Protein AF-A0A955E6F9-F1 (afdb_monomer_lite)

Structure (mmCIF, N/CA/C/O backbone):
data_AF-A0A955E6F9-F1
#
_entry.id   AF-A0A955E6F9-F1
#
loop_
_atom_site.group_PDB
_atom_site.id
_atom_site.type_symbol
_atom_site.label_atom_id
_atom_site.label_alt_id
_atom_site.label_comp_id
_atom_site.label_asym_id
_atom_site.label_entity_id
_atom_site.label_seq_id
_atom_site.pdbx_PDB_ins_code
_atom_site.Cartn_x
_atom_site.Cartn_y
_atom_site.Cartn_z
_atom_site.occupancy
_atom_site.B_iso_or_equiv
_atom_site.auth_seq_id
_atom_site.auth_comp_id
_atom_site.auth_asym_id
_atom_site.auth_atom_id
_atom_site.pdbx_PDB_model_num
ATOM 1 N N . MET A 1 1 ? -12.752 7.053 -4.042 1.00 45.03 1 MET A N 1
ATOM 2 C CA . MET A 1 1 ? -11.796 5.934 -4.239 1.00 45.03 1 MET A CA 1
ATOM 3 C C . MET A 1 1 ? -11.378 5.746 -5.696 1.00 45.03 1 MET A C 1
ATOM 5 O O . MET A 1 1 ? -10.182 5.791 -5.936 1.00 45.03 1 MET A O 1
ATOM 9 N N . ARG A 1 2 ? -12.299 5.608 -6.668 1.00 47.78 2 ARG A N 1
ATOM 10 C CA . ARG A 1 2 ? -11.955 5.428 -8.101 1.00 47.78 2 ARG A CA 1
ATOM 11 C C . ARG A 1 2 ? -10.973 6.476 -8.665 1.00 47.78 2 ARG A C 1
ATOM 13 O O . ARG A 1 2 ? -9.991 6.099 -9.284 1.00 47.78 2 ARG A O 1
ATOM 20 N N . TRP A 1 3 ? -11.176 7.760 -8.363 1.00 48.25 3 TRP A N 1
ATOM 21 C CA . TRP A 1 3 ? -10.315 8.856 -8.839 1.00 48.25 3 TRP A CA 1
ATOM 22 C C . TRP A 1 3 ? -8.880 8.833 -8.294 1.00 48.25 3 TRP A C 1
ATOM 24 O O . TRP A 1 3 ? -7.957 9.236 -8.988 1.00 48.25 3 TRP A O 1
ATOM 34 N N . PHE A 1 4 ? -8.673 8.322 -7.077 1.00 52.88 4 PHE A N 1
ATOM 35 C CA . PHE A 1 4 ? -7.338 8.259 -6.472 1.00 52.88 4 PHE A CA 1
ATOM 36 C C . PHE A 1 4 ? -6.493 7.142 -7.093 1.00 52.88 4 PHE A C 1
ATOM 38 O O . PHE A 1 4 ? -5.319 7.336 -7.383 1.00 52.88 4 PHE A O 1
ATOM 45 N N . PHE A 1 5 ? -7.122 5.996 -7.366 1.00 54.91 5 PHE A N 1
ATOM 46 C CA . PHE A 1 5 ? -6.505 4.916 -8.136 1.00 54.91 5 PHE A CA 1
ATOM 47 C C . PHE A 1 5 ? -6.117 5.369 -9.538 1.00 54.91 5 PHE A C 1
ATOM 49 O O . PHE A 1 5 ? -5.011 5.078 -9.977 1.00 54.91 5 PHE A O 1
ATOM 56 N N . LEU A 1 6 ? -7.002 6.114 -10.206 1.00 59.06 6 LEU A N 1
ATOM 57 C CA . LEU A 1 6 ? -6.724 6.680 -11.523 1.00 59.06 6 LEU A CA 1
ATOM 58 C C . LEU A 1 6 ? -5.545 7.660 -11.480 1.00 59.06 6 LEU A C 1
ATOM 60 O O . LEU A 1 6 ? -4.662 7.572 -12.323 1.00 59.06 6 LEU A O 1
ATOM 64 N N . GLY A 1 7 ? -5.490 8.536 -10.471 1.00 63.66 7 GLY A N 1
ATOM 65 C CA . GLY A 1 7 ? -4.373 9.464 -10.279 1.00 63.66 7 GLY A CA 1
ATOM 66 C C . GLY A 1 7 ? -3.048 8.752 -10.002 1.00 63.66 7 GLY A C 1
ATOM 67 O O . GLY A 1 7 ? -2.036 9.084 -10.609 1.00 63.66 7 GLY A O 1
ATOM 68 N N . PHE A 1 8 ? -3.049 7.730 -9.144 1.00 61.06 8 PHE A N 1
ATOM 69 C CA . PHE A 1 8 ? -1.846 6.947 -8.862 1.00 61.06 8 PHE A CA 1
ATOM 70 C C . PHE A 1 8 ? -1.366 6.162 -10.089 1.00 61.06 8 PHE A C 1
ATOM 72 O O . PHE A 1 8 ? -0.171 6.165 -10.383 1.00 61.06 8 PHE A O 1
ATOM 79 N N . LEU A 1 9 ? -2.285 5.546 -10.841 1.00 61.38 9 LEU A N 1
ATOM 80 C CA . LEU A 1 9 ? -1.985 4.866 -12.105 1.00 61.38 9 LEU A CA 1
ATOM 81 C C . LEU A 1 9 ? -1.429 5.835 -13.155 1.00 61.38 9 LEU A C 1
ATOM 83 O O . LEU A 1 9 ? -0.467 5.498 -13.836 1.00 61.38 9 LEU A O 1
ATOM 87 N N . LEU A 1 10 ? -1.977 7.047 -13.261 1.00 65.44 10 LEU A N 1
ATOM 88 C CA . LEU A 1 10 ? -1.482 8.079 -14.180 1.00 65.44 10 LEU A CA 1
ATOM 89 C C . LEU A 1 10 ? -0.077 8.568 -13.805 1.00 65.44 10 LEU A C 1
ATOM 91 O O . LEU A 1 10 ? 0.774 8.702 -14.677 1.00 65.44 10 LEU A O 1
ATOM 95 N N . ILE A 1 11 ? 0.196 8.790 -12.515 1.00 67.00 11 ILE A N 1
ATOM 96 C CA . ILE A 1 11 ? 1.518 9.249 -12.053 1.00 67.00 11 ILE A CA 1
ATOM 97 C C . ILE A 1 11 ? 2.569 8.148 -12.231 1.00 67.00 11 ILE A C 1
ATOM 99 O O . ILE A 1 11 ? 3.669 8.420 -12.704 1.00 67.00 11 ILE A O 1
ATOM 103 N N . SER A 1 12 ? 2.232 6.903 -11.884 1.00 62.47 12 SER A N 1
ATOM 104 C CA . SER A 1 12 ? 3.151 5.769 -12.042 1.00 62.47 12 SER A CA 1
ATOM 105 C C . SER A 1 12 ? 3.408 5.433 -13.514 1.00 62.47 12 SER A C 1
ATOM 107 O O . SER A 1 12 ? 4.565 5.279 -13.892 1.00 62.47 12 SER A O 1
ATOM 109 N N . SER A 1 13 ? 2.378 5.414 -14.366 1.00 62.78 13 SER A N 1
ATOM 110 C CA . SER A 1 13 ? 2.559 5.216 -15.815 1.00 62.78 13 SER A CA 1
ATOM 111 C C . SER A 1 13 ? 3.333 6.358 -16.478 1.00 62.78 13 SER A C 1
ATOM 113 O O . SER A 1 13 ? 4.195 6.091 -17.309 1.00 62.78 13 SER A O 1
ATOM 115 N N . GLY A 1 14 ? 3.103 7.611 -16.071 1.00 71.06 14 GLY A N 1
ATOM 116 C CA . GLY A 1 14 ? 3.877 8.757 -16.550 1.00 71.06 14 GLY A CA 1
ATOM 117 C C . GLY A 1 14 ? 5.353 8.676 -16.157 1.00 71.06 14 GLY A C 1
ATOM 118 O O . GLY A 1 14 ? 6.220 8.921 -16.989 1.00 71.06 14 GLY A O 1
ATOM 119 N N . ALA A 1 15 ? 5.654 8.274 -14.918 1.00 66.00 15 ALA A N 1
ATOM 120 C CA . ALA A 1 15 ? 7.032 8.107 -14.456 1.00 66.00 15 ALA A CA 1
ATOM 121 C C . ALA A 1 15 ? 7.770 6.992 -15.216 1.00 66.00 15 ALA A C 1
ATOM 123 O O . ALA A 1 15 ? 8.923 7.183 -15.598 1.00 66.00 15 ALA A O 1
ATOM 124 N N . VAL A 1 16 ? 7.098 5.865 -15.477 1.00 69.12 16 VAL A N 1
ATOM 125 C CA . VAL A 1 16 ? 7.656 4.763 -16.277 1.00 69.12 16 VAL A CA 1
ATOM 126 C C . VAL A 1 16 ? 7.867 5.196 -17.727 1.00 69.12 16 VAL A C 1
ATOM 128 O O . VAL A 1 16 ? 8.951 4.994 -18.254 1.00 69.12 16 VAL A O 1
ATOM 131 N N . ALA A 1 17 ? 6.900 5.878 -18.348 1.00 70.06 17 ALA A N 1
ATOM 132 C CA . ALA A 1 17 ? 7.036 6.358 -19.725 1.00 70.06 17 ALA A CA 1
ATOM 133 C C . ALA A 1 17 ? 8.180 7.374 -19.890 1.00 70.06 17 ALA A C 1
ATOM 135 O O . ALA A 1 17 ? 8.903 7.346 -20.884 1.00 70.06 17 ALA A O 1
ATOM 136 N N . VAL A 1 18 ? 8.373 8.262 -18.908 1.00 72.38 18 VAL A N 1
ATOM 137 C CA . VAL A 1 18 ? 9.508 9.198 -18.895 1.00 72.38 18 VAL A CA 1
ATOM 138 C C . VAL A 1 18 ? 10.827 8.449 -18.727 1.00 72.38 18 VAL A C 1
ATOM 140 O O . VAL A 1 18 ? 11.800 8.806 -19.388 1.00 72.38 18 VAL A O 1
ATOM 143 N N . LEU A 1 19 ? 10.866 7.419 -17.877 1.00 69.94 19 LEU A N 1
ATOM 144 C CA . LEU A 1 19 ? 12.056 6.598 -17.678 1.00 69.94 19 LEU A CA 1
ATOM 145 C C . LEU A 1 19 ? 12.412 5.809 -18.944 1.00 69.94 19 LEU A C 1
ATOM 147 O O . LEU A 1 19 ? 13.560 5.878 -19.370 1.00 69.94 19 LEU A O 1
ATOM 151 N N . ASP A 1 20 ? 11.442 5.146 -19.577 1.00 71.69 20 ASP A N 1
ATOM 152 C CA . ASP A 1 20 ? 11.627 4.430 -20.846 1.00 71.69 20 ASP A CA 1
ATOM 153 C C . ASP A 1 20 ? 12.113 5.371 -21.945 1.00 71.69 20 ASP A C 1
ATOM 155 O O . ASP A 1 20 ? 13.070 5.059 -22.648 1.00 71.69 20 ASP A O 1
ATOM 159 N N . PHE A 1 21 ? 11.527 6.566 -22.055 1.00 76.12 21 PHE A N 1
ATOM 160 C CA . PHE A 1 21 ? 11.998 7.576 -23.001 1.00 76.12 21 PHE A CA 1
ATOM 161 C C . PHE A 1 21 ? 13.451 7.994 -22.720 1.00 76.12 21 PHE A C 1
ATOM 163 O O . PHE A 1 21 ? 14.245 8.171 -23.645 1.00 76.12 21 PHE A O 1
ATOM 170 N N . TYR A 1 22 ? 13.824 8.125 -21.444 1.00 71.88 22 TYR A N 1
ATOM 171 C CA . TYR A 1 22 ? 15.193 8.450 -21.041 1.00 71.88 22 TYR A CA 1
ATOM 172 C C . TYR A 1 22 ? 16.177 7.308 -21.336 1.00 71.88 22 TYR A C 1
ATOM 174 O O . TYR A 1 22 ? 17.306 7.557 -21.770 1.00 71.88 22 TYR A O 1
ATOM 182 N N . LEU A 1 23 ? 15.761 6.060 -21.115 1.00 70.06 23 LEU A N 1
ATOM 183 C CA . LEU A 1 23 ? 16.562 4.866 -21.376 1.00 70.06 23 LEU A CA 1
ATOM 184 C C . LEU A 1 23 ? 16.747 4.648 -22.879 1.00 70.06 23 LEU A C 1
ATOM 186 O O . LEU A 1 23 ? 17.888 4.562 -23.327 1.00 70.06 23 LEU A O 1
ATOM 190 N N . ALA A 1 24 ? 15.670 4.714 -23.661 1.00 73.50 24 ALA A N 1
ATOM 191 C CA . ALA A 1 24 ? 15.709 4.605 -25.118 1.00 73.50 24 ALA A CA 1
ATOM 192 C C . ALA A 1 24 ? 16.601 5.683 -25.753 1.00 73.50 24 ALA A C 1
ATOM 194 O O . ALA A 1 24 ? 17.339 5.420 -26.700 1.00 73.50 24 ALA A O 1
ATO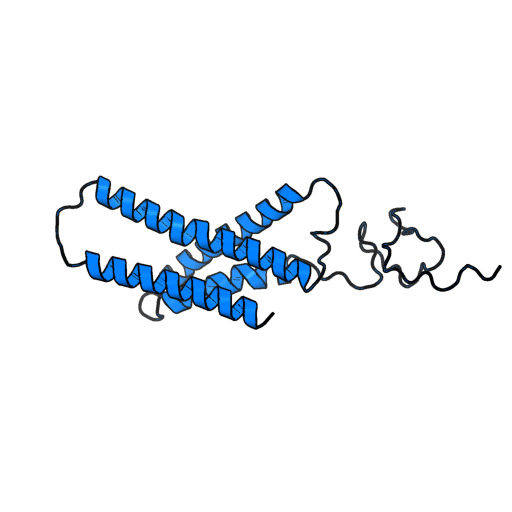M 195 N N . ARG A 1 25 ? 16.602 6.903 -25.199 1.00 75.44 25 ARG A N 1
ATOM 196 C CA . ARG A 1 25 ? 17.485 7.978 -25.672 1.00 75.44 25 ARG A CA 1
ATOM 197 C C . ARG A 1 25 ? 18.962 7.726 -25.359 1.00 75.44 25 ARG A C 1
ATOM 199 O O . ARG A 1 25 ? 19.823 8.266 -26.046 1.00 75.44 25 ARG A O 1
ATOM 206 N N . THR A 1 26 ? 19.264 6.949 -24.322 1.00 65.25 26 THR A N 1
ATOM 207 C CA . THR A 1 26 ? 20.640 6.721 -23.856 1.00 65.25 26 THR A CA 1
ATOM 208 C C . THR A 1 26 ? 21.271 5.437 -24.391 1.00 65.25 26 THR A C 1
ATOM 210 O O . THR A 1 26 ? 22.468 5.250 -24.204 1.00 65.25 26 THR A O 1
ATOM 213 N N . GLU A 1 27 ? 20.525 4.585 -25.098 1.00 63.19 27 GLU A N 1
ATOM 214 C CA . GLU A 1 27 ? 21.068 3.401 -25.787 1.00 63.19 27 GLU A CA 1
ATOM 215 C C . GLU A 1 27 ? 21.845 3.728 -27.072 1.00 63.19 27 GLU A C 1
ATOM 217 O O . GLU A 1 27 ? 22.543 2.866 -27.599 1.00 63.19 27 GLU A O 1
ATOM 222 N N . TYR A 1 28 ? 21.776 4.966 -27.569 1.00 63.81 28 TYR A N 1
ATOM 223 C CA . TYR A 1 28 ? 22.356 5.311 -28.870 1.00 63.81 28 TYR A CA 1
ATOM 224 C C . TYR A 1 28 ? 23.844 5.704 -28.847 1.00 63.81 28 TYR A C 1
ATOM 226 O O . TYR A 1 28 ? 24.427 5.880 -29.914 1.00 63.81 28 TYR A O 1
ATOM 234 N N . GLU A 1 29 ? 24.491 5.809 -27.680 1.00 57.03 29 GLU A N 1
ATOM 235 C CA . GLU A 1 29 ? 25.935 6.080 -27.613 1.00 57.03 29 GLU A CA 1
ATOM 236 C C . GLU A 1 29 ? 26.708 4.962 -26.894 1.00 57.03 29 GLU A C 1
ATOM 238 O O . GLU A 1 29 ? 26.641 4.848 -25.669 1.00 57.03 29 GLU A O 1
ATOM 243 N N . PRO A 1 30 ? 27.489 4.144 -27.629 1.00 58.62 30 PRO A N 1
ATOM 244 C CA . PRO A 1 30 ? 28.392 3.155 -27.059 1.00 58.62 30 PRO A CA 1
ATOM 245 C C . PRO A 1 30 ? 29.676 3.856 -26.600 1.00 58.62 30 PRO A C 1
ATOM 247 O O . PRO A 1 30 ? 30.740 3.707 -27.200 1.00 58.62 30 PRO A O 1
ATOM 250 N N . THR A 1 31 ? 29.585 4.672 -25.554 1.00 59.88 31 THR A N 1
ATOM 251 C CA . THR A 1 31 ? 30.764 5.243 -24.903 1.00 59.88 31 THR A CA 1
ATOM 252 C C . THR A 1 31 ? 31.038 4.466 -23.620 1.00 59.88 31 THR A C 1
ATOM 254 O O . THR A 1 31 ? 30.201 4.325 -22.734 1.00 59.88 31 THR A O 1
ATOM 257 N N . TRP A 1 32 ? 32.215 3.850 -23.613 1.00 65.50 32 TRP A N 1
ATOM 258 C CA . TRP A 1 32 ? 32.883 3.125 -22.536 1.00 65.50 32 TRP A CA 1
ATOM 259 C C . TRP A 1 32 ? 32.401 3.568 -21.145 1.00 65.50 32 TRP A C 1
ATOM 261 O O . TRP A 1 32 ? 32.486 4.741 -20.797 1.00 65.50 32 TRP A O 1
ATOM 271 N N . MET A 1 33 ? 31.842 2.621 -20.382 1.00 60.62 33 MET A N 1
ATOM 272 C CA . MET A 1 33 ? 31.142 2.859 -19.116 1.00 60.62 33 MET A CA 1
ATOM 273 C C . MET A 1 33 ? 32.048 3.507 -18.060 1.00 60.62 33 MET A C 1
ATOM 275 O O . MET A 1 33 ? 32.675 2.821 -17.252 1.00 60.62 33 MET A O 1
ATOM 279 N N . ASP A 1 34 ? 32.067 4.836 -18.012 1.00 80.81 34 ASP A N 1
ATOM 280 C CA . ASP A 1 34 ? 32.649 5.563 -16.892 1.00 80.81 34 ASP A CA 1
ATOM 281 C C . ASP A 1 34 ? 31.884 5.228 -15.603 1.00 80.81 34 ASP A C 1
ATOM 283 O O . ASP A 1 34 ? 30.649 5.224 -15.554 1.00 80.81 34 ASP A O 1
ATOM 287 N N . ALA A 1 35 ? 32.613 4.994 -14.509 1.00 77.75 35 ALA A N 1
ATOM 288 C CA . ALA A 1 35 ? 32.032 4.660 -13.204 1.00 77.75 35 ALA A CA 1
ATOM 289 C C . ALA A 1 35 ? 30.995 5.700 -12.709 1.00 77.75 35 ALA A C 1
ATOM 291 O O . ALA A 1 35 ? 30.092 5.372 -11.931 1.00 77.75 35 ALA A O 1
ATOM 292 N N . GLY A 1 36 ? 31.093 6.952 -13.176 1.00 80.31 36 GLY A N 1
ATOM 293 C CA . GLY A 1 36 ? 30.116 8.013 -12.913 1.00 80.31 36 GLY A CA 1
ATOM 294 C C . GLY A 1 36 ? 28.753 7.785 -13.579 1.00 80.31 36 GLY A C 1
ATOM 295 O O . GLY A 1 36 ? 27.715 8.107 -12.992 1.00 80.31 36 GLY A O 1
ATOM 296 N N . TRP A 1 37 ? 28.729 7.162 -14.759 1.00 76.12 37 TRP A N 1
ATOM 297 C CA . TRP A 1 37 ? 27.499 6.848 -15.485 1.00 76.12 37 TRP A CA 1
ATOM 298 C C . TRP A 1 37 ? 26.702 5.744 -14.785 1.00 76.12 37 TRP A C 1
ATOM 300 O O . TRP A 1 37 ? 25.497 5.894 -14.557 1.00 76.12 37 TRP A O 1
ATOM 310 N N . PHE A 1 38 ? 27.388 4.687 -14.329 1.00 77.44 38 PHE A N 1
ATOM 311 C CA . PHE A 1 38 ? 26.758 3.607 -13.566 1.00 77.44 38 PHE A CA 1
ATOM 312 C C . PHE A 1 38 ? 26.133 4.128 -12.266 1.00 77.44 38 PHE A C 1
ATOM 314 O O . PHE A 1 38 ? 24.972 3.831 -11.987 1.00 77.44 38 PHE A O 1
ATOM 321 N N . ARG A 1 39 ? 26.853 4.968 -11.502 1.00 80.88 39 ARG A N 1
ATOM 322 C CA . ARG A 1 39 ? 26.329 5.575 -10.261 1.00 80.88 39 ARG A CA 1
ATOM 323 C C . ARG A 1 39 ? 25.081 6.415 -10.500 1.00 80.88 39 ARG A C 1
ATOM 325 O O . ARG A 1 39 ? 24.123 6.293 -9.741 1.00 80.88 39 ARG A O 1
ATOM 332 N N . THR A 1 40 ? 25.088 7.247 -11.539 1.00 78.94 40 THR A N 1
ATOM 333 C CA . THR A 1 40 ? 23.950 8.118 -11.854 1.00 78.94 40 THR A CA 1
ATOM 334 C C . THR A 1 40 ? 22.715 7.292 -12.208 1.00 78.94 40 THR A C 1
ATOM 336 O O . THR A 1 40 ? 21.649 7.530 -11.643 1.00 78.94 40 THR A O 1
ATOM 339 N N . ARG A 1 41 ? 22.855 6.258 -13.052 1.00 77.38 41 ARG A N 1
ATOM 340 C CA . ARG A 1 41 ? 21.744 5.344 -13.363 1.00 77.38 41 ARG A CA 1
ATOM 341 C C . ARG A 1 41 ? 21.253 4.606 -12.121 1.00 77.38 41 ARG A C 1
ATOM 343 O O . ARG A 1 41 ? 20.054 4.610 -11.870 1.00 77.38 41 ARG A O 1
ATOM 350 N N . MET A 1 42 ? 22.151 4.047 -11.310 1.00 77.19 42 MET A N 1
ATOM 351 C CA . MET A 1 42 ? 21.792 3.370 -10.056 1.00 77.19 42 MET A CA 1
ATOM 352 C C . MET A 1 42 ? 20.996 4.284 -9.118 1.00 77.19 42 MET A C 1
ATOM 354 O O . MET A 1 42 ? 19.976 3.860 -8.586 1.00 77.19 42 MET A O 1
ATOM 358 N N . LEU A 1 43 ? 21.408 5.546 -8.957 1.00 78.62 43 LEU A N 1
ATOM 359 C CA . LEU A 1 43 ? 20.678 6.527 -8.149 1.00 78.62 43 LEU A CA 1
ATOM 360 C C . LEU A 1 43 ? 19.296 6.839 -8.722 1.00 78.62 43 LEU A C 1
ATOM 362 O O . LEU A 1 43 ? 18.330 6.876 -7.962 1.00 78.62 43 LEU A O 1
ATOM 366 N N . VAL A 1 44 ? 19.181 7.020 -10.040 1.00 78.62 44 VAL A N 1
ATOM 367 C CA . VAL A 1 44 ? 17.882 7.222 -10.699 1.00 78.62 44 VAL A CA 1
ATOM 368 C C . VAL A 1 44 ? 16.978 6.014 -10.462 1.00 78.62 44 VAL A C 1
ATOM 370 O O . VAL A 1 44 ? 15.842 6.194 -10.032 1.00 78.62 44 VAL A O 1
ATOM 373 N N . TYR A 1 45 ? 17.488 4.792 -10.631 1.00 74.50 45 TYR A N 1
ATOM 374 C CA . TYR A 1 45 ? 16.740 3.571 -10.329 1.00 74.50 45 TYR A CA 1
ATOM 375 C C . TYR A 1 45 ? 16.306 3.519 -8.857 1.00 74.50 45 TYR A C 1
ATOM 377 O O . TYR A 1 45 ? 15.143 3.258 -8.563 1.00 74.50 45 TYR A O 1
ATOM 385 N N . LEU A 1 46 ? 17.195 3.829 -7.917 1.00 75.56 46 LEU A N 1
ATOM 386 C CA . LEU A 1 46 ? 16.892 3.783 -6.485 1.00 75.56 46 LEU A CA 1
ATOM 387 C C . LEU A 1 46 ? 15.830 4.826 -6.094 1.00 75.56 46 LEU A C 1
ATOM 389 O O . LEU A 1 46 ? 14.916 4.531 -5.324 1.00 75.56 46 LEU A O 1
ATOM 393 N N . VAL A 1 47 ? 15.896 6.031 -6.662 1.00 77.62 47 VAL A N 1
ATOM 394 C CA . VAL A 1 47 ? 14.902 7.086 -6.416 1.00 77.62 47 VAL A CA 1
ATOM 395 C C . VAL A 1 47 ? 13.560 6.736 -7.063 1.00 77.62 47 VAL A C 1
ATOM 397 O O . VAL A 1 47 ? 12.524 6.805 -6.400 1.00 77.62 47 VAL A O 1
ATOM 400 N N . VAL A 1 48 ? 13.561 6.323 -8.331 1.00 74.12 48 VAL A N 1
ATOM 401 C CA . VAL A 1 48 ? 12.331 6.047 -9.086 1.00 74.12 48 VAL A CA 1
ATOM 402 C C . VAL A 1 48 ? 11.638 4.789 -8.569 1.00 74.12 48 VAL A C 1
ATOM 404 O O . VAL A 1 48 ? 10.440 4.827 -8.306 1.00 74.12 48 VAL A O 1
ATOM 407 N N . PHE A 1 49 ? 12.370 3.698 -8.346 1.00 70.12 49 PHE A N 1
ATOM 408 C CA . PHE A 1 49 ? 11.786 2.420 -7.924 1.00 70.12 49 PHE A CA 1
ATOM 409 C C . PHE A 1 49 ? 11.723 2.239 -6.406 1.00 70.12 49 PHE A C 1
ATOM 411 O O . PHE A 1 49 ? 10.922 1.443 -5.927 1.00 70.12 49 PHE A O 1
ATOM 418 N N . GLY A 1 50 ? 12.521 2.968 -5.626 1.00 70.56 50 GLY A N 1
ATOM 419 C CA . GLY A 1 50 ? 12.451 2.922 -4.164 1.00 70.56 50 GLY A CA 1
ATOM 420 C C . GLY A 1 50 ? 11.517 3.984 -3.592 1.00 70.56 50 GLY A C 1
ATOM 421 O O . GLY A 1 50 ? 10.586 3.680 -2.844 1.00 70.56 50 GLY A O 1
ATOM 422 N N . PHE A 1 51 ? 11.750 5.248 -3.948 1.00 74.06 51 PHE A N 1
ATOM 423 C CA . PHE A 1 51 ? 11.104 6.384 -3.288 1.00 74.06 51 PHE A CA 1
ATOM 424 C C . PHE A 1 51 ? 9.665 6.609 -3.764 1.00 74.06 51 PHE A C 1
ATOM 426 O O . PHE A 1 51 ? 8.779 6.836 -2.937 1.00 74.06 51 PHE A O 1
ATOM 433 N N . ILE A 1 52 ? 9.400 6.504 -5.073 1.00 74.88 52 ILE A N 1
ATOM 434 C CA . ILE A 1 52 ? 8.053 6.735 -5.622 1.00 74.88 52 ILE A CA 1
ATOM 435 C C . ILE A 1 52 ? 7.049 5.692 -5.101 1.00 74.88 52 ILE A C 1
ATOM 437 O O . ILE A 1 52 ? 5.994 6.105 -4.607 1.00 74.88 52 ILE A O 1
ATOM 441 N N . PRO A 1 53 ? 7.339 4.373 -5.099 1.00 71.44 53 PRO A N 1
ATOM 442 C CA . PRO A 1 53 ? 6.420 3.389 -4.531 1.00 71.44 53 PRO A CA 1
ATOM 443 C C . PRO A 1 53 ? 6.226 3.558 -3.024 1.00 71.44 53 PRO A C 1
ATOM 445 O O . PRO A 1 53 ? 5.112 3.376 -2.538 1.00 71.44 53 PRO A O 1
ATOM 448 N N . ALA A 1 54 ? 7.261 3.967 -2.282 1.00 71.38 54 ALA A N 1
ATOM 449 C CA . ALA A 1 54 ? 7.144 4.234 -0.849 1.00 71.38 54 ALA A CA 1
ATOM 450 C C . ALA A 1 54 ? 6.205 5.419 -0.556 1.00 71.38 54 ALA A C 1
ATOM 452 O O . ALA A 1 54 ? 5.319 5.313 0.299 1.00 71.38 54 ALA A O 1
ATOM 453 N N . ILE A 1 55 ? 6.341 6.524 -1.300 1.00 75.81 55 ILE A N 1
ATOM 454 C CA . ILE A 1 55 ? 5.427 7.674 -1.207 1.00 75.81 55 ILE A CA 1
ATOM 455 C C . ILE A 1 55 ? 4.013 7.256 -1.626 1.00 75.81 55 ILE A C 1
ATOM 457 O O . ILE A 1 55 ? 3.043 7.595 -0.946 1.00 75.81 55 ILE A O 1
ATOM 461 N N . GLY A 1 56 ? 3.896 6.476 -2.702 1.00 74.00 56 GLY A N 1
ATOM 462 C CA . GLY A 1 56 ? 2.640 5.923 -3.199 1.00 74.00 56 GLY A CA 1
ATOM 463 C C . GLY A 1 56 ? 1.901 5.078 -2.167 1.00 74.00 56 GLY A C 1
ATOM 464 O O . GLY A 1 56 ? 0.725 5.317 -1.893 1.00 74.00 56 GLY A O 1
ATOM 465 N N . ALA A 1 57 ? 2.602 4.135 -1.540 1.00 71.31 57 ALA A N 1
ATOM 466 C CA . ALA A 1 57 ? 2.068 3.284 -0.484 1.00 71.31 57 ALA A CA 1
ATOM 467 C C . ALA A 1 57 ? 1.663 4.105 0.749 1.00 71.31 57 ALA A C 1
ATOM 469 O O . ALA A 1 57 ? 0.578 3.902 1.299 1.00 71.31 57 ALA A O 1
ATOM 470 N N . GLY A 1 58 ? 2.488 5.079 1.150 1.00 72.69 58 GLY A N 1
ATOM 471 C CA . GLY A 1 58 ? 2.175 5.998 2.244 1.00 72.69 58 GLY A CA 1
ATOM 472 C C . GLY A 1 58 ? 0.911 6.822 1.976 1.00 72.69 58 GLY A C 1
ATOM 473 O O . GLY A 1 58 ? 0.007 6.865 2.815 1.00 72.69 58 GLY A O 1
ATOM 474 N N . GLY A 1 59 ? 0.809 7.421 0.788 1.00 74.81 59 GLY A N 1
ATOM 475 C CA . GLY A 1 59 ? -0.364 8.182 0.355 1.00 74.81 59 GLY A CA 1
ATOM 476 C C . GLY A 1 59 ? -1.618 7.312 0.246 1.00 74.81 59 GLY A C 1
ATOM 477 O O . GLY A 1 59 ? -2.678 7.683 0.755 1.00 74.81 59 GLY A O 1
ATOM 478 N N . GLY A 1 60 ? -1.490 6.117 -0.335 1.00 71.94 60 GLY A N 1
ATOM 479 C CA . GLY A 1 60 ? -2.568 5.133 -0.432 1.00 71.94 60 GLY A CA 1
ATOM 480 C C . GLY A 1 60 ? -3.103 4.718 0.937 1.00 71.94 60 GLY A C 1
ATOM 481 O O . GLY A 1 60 ? -4.318 4.716 1.147 1.00 71.94 60 GLY A O 1
ATOM 482 N N . ALA A 1 61 ? -2.215 4.462 1.900 1.00 69.50 61 ALA A N 1
ATOM 483 C CA . ALA A 1 61 ? -2.594 4.143 3.273 1.00 69.50 61 ALA A CA 1
ATOM 484 C C . ALA A 1 61 ? -3.346 5.300 3.955 1.00 69.50 61 ALA A C 1
ATOM 486 O O . ALA A 1 61 ? -4.348 5.057 4.630 1.00 69.50 61 ALA A O 1
ATOM 487 N N . MET A 1 62 ? -2.919 6.554 3.753 1.00 71.88 62 MET A N 1
ATOM 488 C CA . MET A 1 62 ? -3.620 7.727 4.296 1.00 71.88 62 MET A CA 1
ATOM 489 C C . MET A 1 62 ? -5.030 7.882 3.713 1.00 71.88 62 MET A C 1
ATOM 491 O O . MET A 1 62 ? -5.980 8.131 4.457 1.00 71.88 62 MET A O 1
ATOM 495 N N . VAL A 1 63 ? -5.193 7.682 2.403 1.00 75.06 63 VAL A N 1
ATOM 496 C CA . VAL A 1 63 ? -6.510 7.756 1.749 1.00 75.06 63 VAL A CA 1
ATOM 497 C C . VAL A 1 63 ? -7.416 6.606 2.168 1.00 75.06 63 VAL A C 1
ATOM 499 O O . VAL A 1 63 ? -8.596 6.827 2.450 1.00 75.06 63 VAL A O 1
ATOM 502 N N . LEU A 1 64 ? -6.880 5.387 2.259 1.00 70.50 64 LEU A N 1
ATOM 503 C CA . LEU A 1 64 ? -7.604 4.236 2.795 1.00 70.50 64 LEU A CA 1
ATOM 504 C C . LEU A 1 64 ? -8.073 4.500 4.225 1.00 70.50 64 LEU A C 1
ATOM 506 O O . LEU A 1 64 ? -9.225 4.207 4.528 1.00 70.50 64 LEU A O 1
ATOM 510 N N . GLN A 1 65 ? -7.232 5.114 5.062 1.00 70.50 65 GLN A N 1
ATOM 511 C CA . GLN A 1 65 ? -7.597 5.493 6.426 1.00 70.50 65 GLN A CA 1
ATOM 512 C C . GLN A 1 65 ? -8.757 6.506 6.452 1.00 70.50 65 GLN A C 1
ATOM 514 O O . GLN A 1 65 ? -9.649 6.380 7.28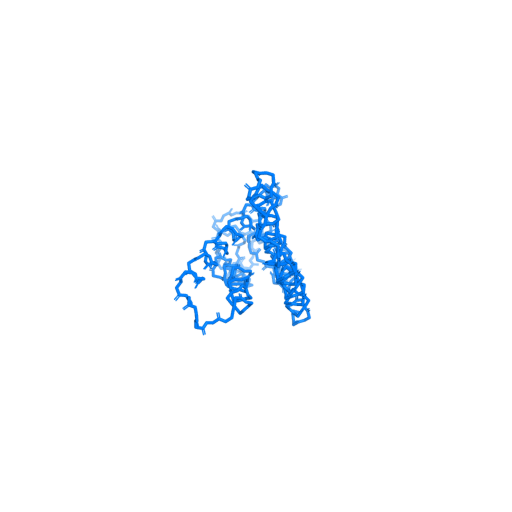9 1.00 70.50 65 GLN A O 1
ATOM 519 N N . GLY A 1 66 ? -8.762 7.487 5.542 1.00 72.81 66 GLY A N 1
ATOM 520 C CA . GLY A 1 66 ? -9.853 8.461 5.420 1.00 72.81 66 GLY A CA 1
ATOM 521 C C . GLY A 1 66 ? -11.163 7.850 4.910 1.00 72.81 66 GLY A C 1
ATOM 522 O O . GLY A 1 66 ? -12.240 8.257 5.331 1.00 72.81 66 GLY A O 1
ATOM 523 N N . ALA A 1 67 ? -11.084 6.848 4.031 1.00 76.94 67 ALA A N 1
ATOM 524 C CA . ALA A 1 67 ? -12.258 6.183 3.466 1.00 76.94 67 ALA A CA 1
ATOM 525 C C . ALA A 1 67 ? -12.826 5.068 4.361 1.00 76.94 67 ALA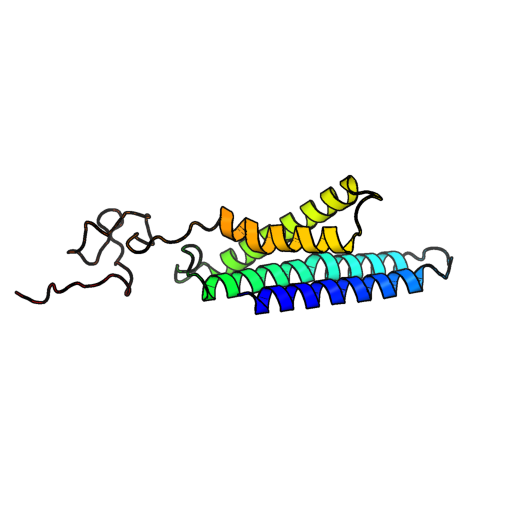 A C 1
ATOM 527 O O . ALA A 1 67 ? -14.028 4.802 4.338 1.00 76.94 67 ALA A O 1
ATOM 528 N N . ARG A 1 68 ? -11.964 4.371 5.107 1.00 69.88 68 ARG A N 1
ATOM 529 C CA . ARG A 1 68 ? -12.323 3.316 6.056 1.00 69.88 68 ARG A CA 1
ATOM 530 C C . ARG A 1 68 ? -11.430 3.444 7.291 1.00 69.88 68 ARG A C 1
ATOM 532 O O . ARG A 1 68 ? -10.255 3.082 7.210 1.00 69.88 68 ARG A O 1
ATOM 539 N N . PRO A 1 69 ? -11.953 3.908 8.439 1.00 64.06 69 PRO A N 1
ATOM 540 C CA . PRO A 1 69 ? -11.168 3.930 9.663 1.00 64.06 69 PRO A CA 1
ATOM 541 C C . PRO A 1 69 ? -10.748 2.495 10.009 1.00 64.06 69 PRO A C 1
ATOM 543 O O . PRO A 1 69 ? -11.577 1.597 10.154 1.00 64.06 69 PRO A O 1
ATOM 546 N N . MET A 1 70 ? -9.436 2.260 10.047 1.00 66.81 70 MET A N 1
ATOM 547 C CA . MET A 1 70 ? -8.841 0.968 10.380 1.00 66.81 70 MET A CA 1
ATOM 548 C C . MET A 1 70 ? -8.214 1.036 11.775 1.00 66.81 70 MET A C 1
ATOM 550 O O . MET A 1 70 ? -7.529 2.005 12.113 1.00 66.81 70 MET A O 1
ATOM 554 N N . ARG A 1 71 ? -8.381 -0.040 12.556 1.00 63.84 71 ARG A N 1
ATOM 555 C CA . ARG A 1 71 ? -7.953 -0.177 13.966 1.00 63.84 71 ARG A CA 1
ATOM 556 C C . ARG A 1 71 ? -6.487 0.148 14.221 1.00 63.84 71 ARG A C 1
ATOM 558 O O . ARG A 1 71 ? -6.081 0.585 15.301 1.00 63.84 71 ARG A O 1
ATOM 565 N N . LEU A 1 72 ? -5.658 -0.068 13.205 1.00 61.97 72 LEU A N 1
ATOM 566 C CA . LEU A 1 72 ? -4.230 0.232 13.227 1.00 61.97 72 LEU A CA 1
ATOM 567 C C . LEU A 1 72 ? -3.922 1.735 13.320 1.00 61.97 72 LEU A C 1
ATOM 569 O O . LEU A 1 72 ? -2.808 2.094 13.698 1.00 61.97 72 LEU A O 1
ATOM 573 N N . PHE A 1 73 ? -4.894 2.632 13.145 1.00 58.94 73 PHE A N 1
ATOM 574 C CA . PHE A 1 73 ? -4.629 4.071 13.078 1.00 58.94 73 PHE A CA 1
ATOM 575 C C . PHE A 1 73 ? -5.241 4.926 14.206 1.00 58.94 73 PHE A C 1
ATOM 577 O O . PHE A 1 73 ? -4.932 6.115 14.270 1.00 58.94 73 PHE A O 1
ATOM 584 N N . THR A 1 74 ? -6.023 4.351 15.127 1.00 62.53 74 THR A N 1
ATOM 585 C CA . THR A 1 74 ? -6.789 5.085 16.162 1.00 62.53 74 THR A CA 1
ATOM 586 C C . THR A 1 74 ? -6.082 5.287 17.515 1.00 62.53 74 THR A C 1
ATOM 588 O O . THR A 1 74 ? -6.579 6.032 18.356 1.00 62.53 74 THR A O 1
ATOM 591 N N . GLN A 1 75 ? -4.908 4.692 17.772 1.00 63.28 75 GLN A N 1
ATOM 592 C CA . GLN A 1 75 ? -4.254 4.797 19.091 1.00 63.28 75 GLN A CA 1
ATOM 593 C C . GLN A 1 75 ? -3.364 6.057 19.237 1.00 63.28 75 GLN A C 1
ATOM 595 O O . GLN A 1 75 ? -2.427 6.282 18.471 1.00 63.28 75 GLN A O 1
ATOM 600 N N . LYS A 1 76 ? -3.663 6.866 20.264 1.00 61.38 76 LYS A N 1
ATOM 601 C CA . LYS A 1 76 ? -3.485 8.332 20.339 1.00 61.38 76 LYS A CA 1
ATOM 602 C C . LYS A 1 76 ? -2.059 8.899 20.534 1.00 61.38 76 LYS A C 1
ATOM 604 O O . LYS A 1 76 ? -1.950 10.118 20.595 1.00 61.38 76 LYS A O 1
ATOM 609 N N . LYS A 1 77 ? -0.965 8.116 20.647 1.00 51.62 77 LYS A N 1
ATOM 610 C CA . LYS A 1 77 ? 0.358 8.741 20.942 1.00 51.62 77 LYS A CA 1
ATOM 611 C C . LYS A 1 77 ? 1.653 8.129 20.371 1.00 51.62 77 LYS A C 1
ATOM 613 O O . LYS A 1 77 ? 2.533 8.916 20.050 1.00 51.62 77 LYS A O 1
ATOM 618 N N . SER A 1 78 ? 1.803 6.814 20.147 1.00 50.09 78 SER A N 1
ATOM 619 C CA . SER A 1 78 ? 3.095 6.242 19.664 1.00 50.09 78 SER A CA 1
ATOM 620 C C . SER A 1 78 ? 3.136 5.814 18.186 1.00 50.09 78 SER A C 1
ATOM 622 O O . SER A 1 78 ? 4.124 5.260 17.713 1.00 50.09 78 SER A O 1
ATOM 624 N N . ARG A 1 79 ? 2.078 6.075 17.408 1.00 61.94 79 ARG A N 1
ATOM 625 C CA . ARG A 1 79 ? 1.872 5.413 16.107 1.00 61.94 79 ARG A CA 1
ATOM 626 C C . ARG A 1 79 ? 2.340 6.157 14.859 1.00 61.94 79 ARG A C 1
ATOM 628 O O . ARG A 1 79 ? 2.222 5.583 13.784 1.00 61.94 79 ARG A O 1
ATOM 635 N N . ARG A 1 80 ? 2.896 7.376 14.936 1.00 67.69 80 ARG A N 1
ATOM 636 C CA . ARG A 1 80 ? 3.467 8.011 13.723 1.00 67.69 80 ARG A CA 1
ATOM 637 C C . ARG A 1 80 ? 4.548 7.115 13.113 1.00 67.69 80 ARG A C 1
ATOM 639 O O . ARG A 1 80 ? 4.501 6.846 11.921 1.00 67.69 80 ARG A O 1
ATOM 646 N N . PHE A 1 81 ? 5.421 6.560 13.954 1.00 69.19 81 PHE A N 1
ATOM 647 C CA . PHE A 1 81 ? 6.473 5.647 13.517 1.00 69.19 81 PHE A CA 1
ATOM 648 C C . PHE A 1 81 ? 5.921 4.331 12.957 1.00 69.19 81 PHE A C 1
ATOM 650 O O . PHE A 1 81 ? 6.361 3.893 11.905 1.00 69.19 81 PHE A O 1
ATOM 657 N N . ALA A 1 82 ? 4.896 3.744 13.586 1.00 72.06 82 ALA A N 1
ATOM 658 C CA . ALA A 1 82 ? 4.262 2.519 13.087 1.00 72.06 82 ALA A CA 1
ATOM 659 C C . ALA A 1 82 ? 3.627 2.702 11.696 1.00 72.06 82 ALA A C 1
ATOM 661 O O . ALA A 1 82 ? 3.707 1.803 10.865 1.00 72.06 82 ALA A O 1
ATOM 662 N N . LYS A 1 83 ? 3.040 3.876 11.415 1.00 70.25 83 LYS A N 1
ATOM 663 C CA . LYS A 1 83 ? 2.498 4.194 10.083 1.00 70.25 83 LYS A CA 1
ATOM 664 C C . LYS A 1 83 ? 3.602 4.244 9.027 1.00 70.25 83 LYS A C 1
ATOM 666 O O . LYS A 1 83 ? 3.445 3.641 7.970 1.00 70.25 83 LYS A O 1
ATOM 671 N N . TYR A 1 84 ? 4.714 4.919 9.331 1.00 72.19 84 TYR A N 1
ATOM 672 C CA . TYR A 1 84 ? 5.870 4.962 8.435 1.00 72.19 84 TYR A CA 1
ATOM 673 C C . TYR A 1 84 ? 6.499 3.580 8.259 1.00 72.19 84 TYR A C 1
ATOM 675 O O . TYR A 1 84 ? 6.761 3.188 7.133 1.00 72.19 84 TYR A O 1
ATOM 683 N N . ALA A 1 85 ? 6.652 2.805 9.335 1.00 76.12 85 ALA A N 1
ATOM 684 C CA . ALA A 1 85 ? 7.212 1.459 9.279 1.00 76.12 85 ALA A CA 1
ATOM 685 C C . ALA A 1 85 ? 6.373 0.524 8.395 1.00 76.12 85 ALA A C 1
ATOM 687 O O . ALA A 1 85 ? 6.928 -0.131 7.520 1.00 76.12 85 ALA A O 1
ATOM 688 N N . ILE A 1 86 ? 5.044 0.501 8.560 1.00 74.50 86 ILE A N 1
ATOM 689 C CA . ILE A 1 86 ? 4.154 -0.317 7.716 1.00 74.50 86 ILE A CA 1
ATOM 690 C C . ILE A 1 86 ? 4.238 0.123 6.249 1.00 74.50 86 ILE A C 1
ATOM 692 O O . ILE A 1 86 ? 4.318 -0.729 5.367 1.00 74.50 86 ILE A O 1
ATOM 696 N N . GLY A 1 87 ? 4.268 1.435 5.986 1.00 72.69 87 GLY A N 1
ATOM 697 C CA . GLY A 1 87 ? 4.459 1.969 4.635 1.00 72.69 87 GLY A CA 1
ATOM 698 C C . GLY A 1 87 ? 5.792 1.537 4.015 1.00 72.69 87 GLY A C 1
ATOM 699 O O . GLY A 1 87 ? 5.812 1.059 2.883 1.00 72.69 87 GLY A O 1
ATOM 700 N N . SER A 1 88 ? 6.887 1.623 4.775 1.00 72.31 88 SER A N 1
ATOM 701 C CA . SER A 1 88 ? 8.218 1.195 4.334 1.00 72.31 88 SER A CA 1
ATOM 702 C C . SER A 1 88 ? 8.287 -0.307 4.068 1.00 72.31 88 SER A C 1
ATOM 704 O O . SER A 1 88 ? 8.839 -0.713 3.049 1.00 72.31 88 SER A O 1
ATOM 706 N N . PHE A 1 89 ? 7.695 -1.138 4.933 1.00 76.81 89 PHE A N 1
ATOM 707 C CA . PHE A 1 89 ? 7.629 -2.585 4.715 1.00 76.81 89 PHE A CA 1
ATOM 708 C C . PHE A 1 89 ? 6.810 -2.936 3.471 1.00 76.81 89 PHE A C 1
ATOM 710 O O . PHE A 1 89 ? 7.246 -3.765 2.678 1.00 76.81 89 PHE A O 1
ATOM 717 N N . ALA A 1 90 ? 5.666 -2.281 3.255 1.00 74.19 90 ALA A N 1
ATOM 718 C CA . ALA A 1 90 ? 4.869 -2.481 2.046 1.00 74.19 90 ALA A CA 1
ATOM 719 C C . ALA A 1 90 ? 5.641 -2.070 0.778 1.00 74.19 90 ALA A C 1
ATOM 721 O O . ALA A 1 90 ? 5.606 -2.793 -0.216 1.00 74.19 90 ALA A O 1
ATOM 722 N N . GLY A 1 91 ? 6.386 -0.960 0.828 1.00 71.56 91 GLY A N 1
ATOM 723 C CA . GLY A 1 91 ? 7.268 -0.530 -0.260 1.00 71.56 91 GLY A CA 1
ATOM 724 C C . GLY A 1 91 ? 8.372 -1.549 -0.561 1.00 71.56 91 GLY A C 1
ATOM 725 O O . GLY A 1 91 ? 8.556 -1.928 -1.713 1.00 71.56 91 GLY A O 1
ATOM 726 N N . LEU A 1 92 ? 9.048 -2.063 0.470 1.00 76.44 92 LEU A N 1
ATOM 727 C CA . LEU A 1 92 ? 10.069 -3.111 0.338 1.00 76.44 92 LEU A CA 1
ATOM 728 C C . LEU A 1 92 ? 9.509 -4.389 -0.294 1.00 76.44 92 LEU A C 1
ATOM 730 O O . LEU A 1 92 ? 10.101 -4.925 -1.227 1.00 76.44 92 LEU A O 1
ATOM 734 N N . ILE A 1 93 ? 8.344 -4.843 0.175 1.00 75.75 93 ILE A N 1
ATOM 735 C CA . ILE A 1 93 ? 7.652 -6.002 -0.398 1.00 75.75 93 ILE A CA 1
ATOM 736 C C . ILE A 1 93 ? 7.311 -5.741 -1.871 1.00 75.75 93 ILE A C 1
ATOM 738 O O . ILE A 1 93 ? 7.522 -6.620 -2.701 1.00 75.75 93 ILE A O 1
ATOM 742 N N . SER A 1 94 ? 6.858 -4.529 -2.216 1.00 74.00 94 SER A N 1
ATOM 743 C CA . SER A 1 94 ? 6.589 -4.143 -3.607 1.00 74.00 94 SER A CA 1
ATOM 744 C C . SER A 1 94 ? 7.822 -4.292 -4.493 1.00 74.00 94 SER A C 1
ATOM 746 O O . SER A 1 94 ? 7.720 -4.870 -5.571 1.00 74.00 94 SER A O 1
ATOM 748 N N . VAL A 1 95 ? 8.980 -3.791 -4.050 1.00 73.50 95 VAL A N 1
ATOM 749 C CA . VAL A 1 95 ? 10.234 -3.862 -4.817 1.00 73.50 95 VAL A CA 1
ATOM 750 C C . VAL A 1 95 ? 10.677 -5.313 -4.999 1.00 73.50 95 VAL A C 1
ATOM 752 O O . VAL A 1 95 ? 11.022 -5.710 -6.109 1.00 73.50 95 VAL A O 1
ATOM 755 N N . ILE A 1 96 ? 10.606 -6.130 -3.945 1.00 78.94 96 ILE A N 1
ATOM 756 C CA . ILE A 1 96 ? 10.938 -7.561 -4.027 1.00 78.94 96 ILE A CA 1
ATOM 757 C C . ILE A 1 96 ? 10.008 -8.270 -5.020 1.00 78.94 96 ILE A C 1
ATOM 759 O O . ILE A 1 96 ? 10.478 -9.019 -5.875 1.00 78.94 96 ILE A O 1
ATOM 763 N N . CYS A 1 97 ? 8.700 -8.000 -4.962 1.00 76.25 97 CYS A N 1
ATOM 764 C CA . CYS A 1 97 ? 7.740 -8.550 -5.915 1.00 76.25 97 CYS A CA 1
ATOM 765 C C . CYS A 1 97 ? 8.033 -8.114 -7.356 1.00 76.25 97 CYS A C 1
ATOM 767 O O . CYS A 1 97 ? 7.932 -8.953 -8.244 1.00 76.25 97 CYS A O 1
ATOM 769 N N . ILE A 1 98 ? 8.416 -6.852 -7.591 1.00 74.88 98 ILE A N 1
ATOM 770 C CA . ILE A 1 98 ? 8.818 -6.356 -8.919 1.00 74.88 98 ILE A CA 1
ATOM 771 C C . ILE A 1 98 ? 10.006 -7.155 -9.444 1.00 74.88 98 ILE A C 1
ATOM 773 O O . ILE A 1 98 ? 9.934 -7.681 -10.549 1.00 74.88 98 ILE A O 1
ATOM 777 N N . ILE A 1 99 ? 11.068 -7.291 -8.647 1.00 78.44 99 ILE A N 1
ATOM 778 C CA . ILE A 1 99 ? 12.287 -8.004 -9.055 1.00 78.44 99 ILE A CA 1
ATOM 779 C C . ILE A 1 99 ? 11.960 -9.455 -9.430 1.00 78.44 99 ILE A C 1
ATOM 781 O O . ILE A 1 99 ? 12.392 -9.934 -10.479 1.00 78.44 99 ILE A O 1
ATOM 785 N N . ILE A 1 100 ? 11.160 -10.141 -8.607 1.00 79.88 100 ILE A N 1
ATOM 786 C CA . ILE A 1 100 ? 10.748 -11.529 -8.862 1.00 79.88 100 ILE A CA 1
ATOM 787 C C . ILE A 1 100 ? 9.881 -11.619 -10.123 1.00 79.88 100 ILE A C 1
ATOM 789 O O . ILE A 1 100 ? 10.114 -12.492 -10.956 1.00 79.88 100 ILE A O 1
ATOM 793 N N . LEU A 1 101 ? 8.893 -10.732 -10.276 1.00 76.75 101 LEU A N 1
ATOM 794 C CA . LEU A 1 101 ? 7.983 -10.747 -11.422 1.00 76.75 101 LEU A CA 1
ATOM 795 C C . LEU A 1 101 ? 8.706 -10.441 -12.729 1.00 76.75 101 LEU A C 1
ATOM 797 O O . LEU A 1 101 ? 8.455 -11.146 -13.696 1.00 76.75 101 LEU A O 1
ATOM 801 N N . ILE A 1 102 ? 9.603 -9.452 -12.762 1.00 76.31 102 ILE A N 1
ATOM 802 C CA . ILE A 1 102 ? 10.407 -9.145 -13.955 1.00 76.31 102 ILE A CA 1
ATOM 803 C C . ILE A 1 102 ? 11.270 -10.357 -14.317 1.00 76.31 102 ILE A C 1
ATOM 805 O O . ILE A 1 102 ? 11.242 -10.809 -15.455 1.00 76.31 102 ILE A O 1
ATOM 809 N N . SER A 1 103 ? 11.945 -10.957 -13.330 1.00 77.88 103 SER A N 1
ATOM 810 C CA . SER A 1 103 ? 12.782 -12.146 -13.560 1.00 77.88 103 SER A CA 1
ATOM 811 C C . SER A 1 103 ? 11.980 -13.351 -14.073 1.00 77.88 103 SER A C 1
ATOM 813 O O . SER A 1 103 ? 12.502 -14.173 -14.816 1.00 77.88 103 SER A O 1
ATOM 815 N N . ALA A 1 104 ? 10.712 -13.481 -13.672 1.00 79.06 104 ALA A N 1
ATOM 816 C CA . ALA A 1 104 ? 9.842 -14.584 -14.082 1.00 79.06 104 ALA A CA 1
ATOM 817 C C . ALA A 1 104 ? 9.080 -14.317 -15.395 1.00 79.06 104 ALA A C 1
ATOM 819 O O . ALA A 1 104 ? 8.696 -15.263 -16.088 1.00 79.06 104 ALA A O 1
ATOM 820 N N . ALA A 1 105 ? 8.818 -13.049 -15.717 1.00 80.69 105 ALA A N 1
ATOM 821 C CA . ALA A 1 105 ? 8.022 -12.618 -16.865 1.00 80.69 105 ALA A CA 1
ATOM 822 C C . ALA A 1 105 ? 8.855 -12.359 -18.127 1.00 80.69 105 ALA A C 1
ATOM 824 O O . ALA A 1 105 ? 8.281 -11.930 -19.131 1.00 80.69 105 ALA A O 1
ATOM 825 N N . ASP A 1 106 ? 10.159 -12.638 -18.071 1.00 80.75 106 ASP A N 1
ATOM 826 C CA . ASP A 1 106 ? 11.148 -12.324 -19.100 1.00 80.75 106 ASP A CA 1
ATOM 827 C C . ASP A 1 106 ? 10.623 -12.623 -20.521 1.00 80.75 106 ASP A C 1
ATOM 829 O O . ASP A 1 106 ? 10.283 -13.759 -20.875 1.00 80.75 106 ASP A O 1
ATOM 833 N N . GLY A 1 107 ? 10.438 -11.552 -21.298 1.00 79.69 107 GLY A N 1
ATOM 834 C CA . GLY A 1 107 ? 9.966 -11.564 -22.686 1.00 79.69 107 GLY A CA 1
ATOM 835 C C . GLY A 1 107 ? 8.466 -11.794 -22.935 1.00 79.69 107 GLY A C 1
ATOM 836 O O . GLY A 1 107 ? 8.036 -11.702 -24.085 1.00 79.69 107 GLY A O 1
ATOM 837 N N . ARG A 1 108 ? 7.639 -12.086 -21.920 1.00 85.12 108 ARG A N 1
ATOM 838 C CA . ARG A 1 108 ? 6.199 -12.379 -22.119 1.00 85.12 108 ARG A CA 1
ATOM 839 C C . ARG A 1 108 ? 5.261 -11.224 -21.807 1.00 85.12 108 ARG A C 1
ATOM 841 O O . ARG A 1 108 ? 4.129 -11.224 -22.291 1.00 85.12 108 ARG A O 1
ATOM 848 N N . VAL A 1 109 ? 5.680 -10.286 -20.965 1.00 81.25 109 VAL A N 1
ATOM 849 C CA . VAL A 1 109 ? 4.799 -9.242 -20.434 1.00 81.25 109 VAL A CA 1
ATOM 850 C C . VAL A 1 109 ? 5.520 -7.897 -20.499 1.00 81.25 109 VAL A C 1
ATOM 852 O O . VAL A 1 109 ? 6.679 -7.839 -20.107 1.00 81.25 109 VAL A O 1
ATOM 855 N N . PRO A 1 110 ? 4.872 -6.814 -20.962 1.00 81.31 110 PRO A N 1
ATOM 856 C CA . PRO A 1 110 ? 5.483 -5.489 -20.938 1.00 81.31 110 PRO A CA 1
ATOM 857 C C . PRO A 1 110 ? 5.766 -5.034 -19.498 1.00 81.31 110 PRO A C 1
ATOM 859 O O . PRO A 1 110 ? 4.894 -5.133 -18.626 1.00 81.31 110 PRO A O 1
ATOM 862 N N . ASP A 1 111 ? 6.956 -4.476 -19.264 1.00 73.94 111 ASP A N 1
ATOM 863 C CA . ASP A 1 111 ? 7.455 -4.071 -17.937 1.00 73.94 111 ASP A CA 1
ATOM 864 C C . ASP A 1 111 ? 6.537 -3.072 -17.220 1.00 73.94 111 ASP A C 1
ATOM 866 O O . ASP A 1 111 ? 6.375 -3.101 -15.993 1.00 73.94 111 ASP A O 1
ATOM 870 N N . ALA A 1 112 ? 5.843 -2.229 -17.989 1.00 69.31 112 ALA A N 1
ATOM 871 C CA . ALA A 1 112 ? 4.839 -1.307 -17.471 1.00 69.31 112 ALA A CA 1
ATOM 872 C C . ALA A 1 112 ? 3.685 -2.034 -16.752 1.00 69.31 112 ALA A C 1
ATOM 874 O O . ALA A 1 112 ? 3.214 -1.573 -15.708 1.00 69.31 112 ALA A O 1
ATOM 875 N N . LEU A 1 113 ? 3.247 -3.191 -17.264 1.00 73.88 113 LEU A N 1
ATOM 876 C CA . LEU A 1 113 ? 2.171 -3.977 -16.656 1.00 73.88 113 LEU A CA 1
ATOM 877 C C . LEU A 1 113 ? 2.642 -4.630 -15.352 1.00 73.88 113 LEU A C 1
ATOM 879 O O . LEU A 1 113 ? 1.916 -4.620 -14.359 1.00 73.88 113 LEU A O 1
ATOM 883 N N . VAL A 1 114 ? 3.873 -5.149 -15.339 1.00 74.06 114 VAL A N 1
ATOM 884 C CA . VAL A 1 114 ? 4.491 -5.760 -14.153 1.00 74.06 114 VAL A CA 1
ATOM 885 C C . VAL A 1 114 ? 4.651 -4.730 -13.030 1.00 74.06 114 VAL A C 1
ATOM 887 O O . VAL A 1 114 ? 4.307 -4.984 -11.868 1.00 74.06 114 VAL A O 1
ATOM 890 N N . THR A 1 115 ? 5.095 -3.526 -13.384 1.00 73.81 115 THR A N 1
ATOM 891 C CA . THR A 1 115 ? 5.260 -2.410 -12.444 1.00 73.81 115 THR A CA 1
ATOM 892 C C . THR A 1 115 ? 3.910 -1.918 -11.910 1.00 73.81 115 THR A C 1
ATOM 894 O O . THR A 1 115 ? 3.754 -1.688 -10.709 1.00 73.81 115 THR A O 1
ATOM 897 N N . ALA A 1 116 ? 2.886 -1.825 -12.763 1.00 71.38 116 ALA A N 1
ATOM 898 C CA . ALA A 1 116 ? 1.543 -1.435 -12.331 1.00 71.38 116 ALA A CA 1
ATOM 899 C C . ALA A 1 116 ? 0.888 -2.492 -11.418 1.00 71.38 116 ALA A C 1
ATOM 901 O O . ALA A 1 116 ? 0.271 -2.145 -10.402 1.00 71.38 116 ALA A O 1
ATOM 902 N N . ALA A 1 117 ? 1.033 -3.779 -11.753 1.00 76.06 117 ALA A N 1
ATOM 903 C CA . ALA A 1 117 ? 0.454 -4.893 -11.000 1.00 76.06 117 ALA A CA 1
ATOM 904 C C . ALA A 1 117 ? 1.077 -5.030 -9.604 1.00 76.06 117 ALA A C 1
ATOM 906 O O . ALA A 1 117 ? 0.370 -5.167 -8.606 1.00 76.06 117 ALA A O 1
ATOM 907 N N . SER A 1 118 ? 2.400 -4.933 -9.509 1.00 75.44 118 SER A N 1
ATOM 908 C CA . SER A 1 118 ? 3.108 -4.993 -8.226 1.00 75.44 118 SER A CA 1
ATOM 909 C C . SER A 1 118 ? 2.744 -3.824 -7.301 1.00 75.44 118 SER A C 1
ATOM 911 O O . SER A 1 118 ? 2.432 -4.047 -6.128 1.00 75.44 118 SER A O 1
ATOM 913 N N . GLY A 1 119 ? 2.678 -2.598 -7.832 1.00 70.44 119 GLY A N 1
ATOM 914 C CA . GLY A 1 119 ? 2.274 -1.417 -7.067 1.00 70.44 119 GLY A CA 1
ATOM 915 C C . GLY A 1 119 ? 0.840 -1.511 -6.534 1.00 70.44 119 GLY A C 1
ATOM 916 O O . GLY A 1 119 ? 0.572 -1.128 -5.392 1.00 70.44 119 GLY A O 1
ATOM 917 N N . THR A 1 120 ? -0.087 -2.080 -7.315 1.00 72.25 120 THR A N 1
ATOM 918 C CA . THR A 1 120 ? -1.463 -2.330 -6.848 1.00 72.25 120 THR A CA 1
ATOM 919 C C . THR A 1 120 ? -1.527 -3.435 -5.796 1.00 72.25 120 THR A C 1
ATOM 921 O O . THR A 1 120 ? -2.226 -3.273 -4.793 1.00 72.25 120 THR A O 1
ATOM 924 N N . PHE A 1 121 ? -0.769 -4.520 -5.956 1.00 73.50 121 PHE A N 1
ATOM 925 C CA . PHE A 1 121 ? -0.687 -5.575 -4.944 1.00 73.50 121 PHE A CA 1
ATOM 926 C C . PHE A 1 121 ? -0.173 -5.039 -3.600 1.00 73.50 121 PHE A C 1
ATOM 928 O O . PHE A 1 121 ? -0.815 -5.234 -2.565 1.00 73.50 121 PHE A O 1
ATOM 935 N N . ALA A 1 122 ? 0.938 -4.302 -3.606 1.00 72.75 122 ALA A N 1
ATOM 936 C CA . ALA A 1 122 ? 1.526 -3.768 -2.383 1.00 72.75 122 ALA A CA 1
ATOM 937 C C . ALA A 1 122 ? 0.671 -2.659 -1.745 1.00 72.75 122 ALA A C 1
ATOM 939 O O . ALA A 1 122 ? 0.469 -2.651 -0.531 1.00 72.75 122 ALA A O 1
ATOM 940 N N . GLY A 1 123 ? 0.128 -1.739 -2.548 1.00 69.50 123 GLY A N 1
ATOM 941 C CA . GLY A 1 123 ? -0.628 -0.591 -2.042 1.00 69.50 123 GLY A CA 1
ATOM 942 C C . GLY A 1 123 ? -2.040 -0.921 -1.550 1.00 69.50 123 GLY A C 1
ATOM 943 O O . GLY A 1 123 ? -2.594 -0.181 -0.738 1.00 69.50 123 GLY A O 1
ATOM 944 N N . VAL A 1 124 ? -2.639 -2.015 -2.029 1.00 71.62 124 VAL A N 1
ATOM 945 C CA . VAL A 1 124 ? -4.053 -2.336 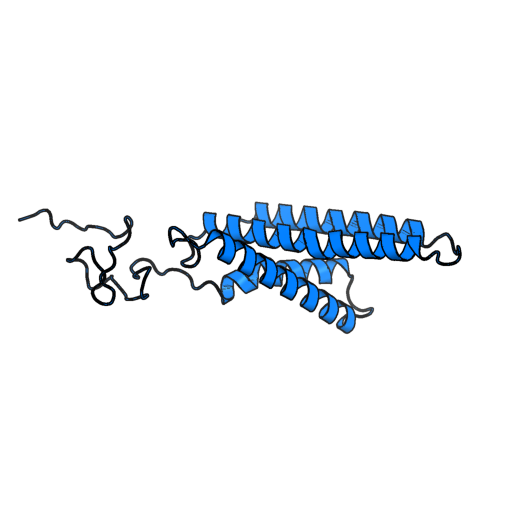-1.770 1.00 71.62 124 VAL A CA 1
ATOM 946 C C . VAL A 1 124 ? -4.202 -3.630 -0.999 1.00 71.62 124 VAL A C 1
ATOM 948 O O . VAL A 1 124 ? -4.918 -3.682 -0.000 1.00 71.62 124 VAL A O 1
ATOM 951 N N . LEU A 1 125 ? -3.535 -4.682 -1.460 1.00 73.69 125 LEU A N 1
ATOM 952 C CA . LEU A 1 125 ? -3.753 -6.032 -0.966 1.00 73.69 125 LEU A CA 1
ATOM 953 C C . LEU A 1 125 ? -3.099 -6.218 0.401 1.00 73.69 125 LEU A C 1
ATOM 955 O O . LEU A 1 125 ? -3.747 -6.725 1.311 1.00 73.69 125 LEU A O 1
ATOM 959 N N . VAL A 1 126 ? -1.881 -5.704 0.590 1.00 73.38 126 VAL A N 1
ATOM 960 C CA . VAL A 1 126 ? -1.201 -5.715 1.896 1.00 73.38 126 VAL A CA 1
ATOM 961 C C . VAL A 1 126 ? -2.048 -5.018 2.972 1.00 73.38 126 VAL A C 1
ATOM 963 O O . VAL A 1 126 ? -2.383 -5.668 3.963 1.00 73.38 126 VAL A O 1
ATOM 966 N N . PRO A 1 127 ? -2.489 -3.752 2.821 1.00 68.50 127 PRO A N 1
ATOM 967 C CA . PRO A 1 127 ? -3.335 -3.145 3.840 1.00 68.50 127 PRO A CA 1
ATOM 968 C C . PRO A 1 127 ? -4.686 -3.853 3.988 1.00 68.50 127 PRO A C 1
ATOM 970 O O . PRO A 1 127 ? -5.151 -3.972 5.112 1.00 68.50 127 PRO A O 1
ATOM 973 N N . LEU A 1 128 ? -5.306 -4.382 2.929 1.00 72.75 128 LEU A N 1
ATOM 974 C CA . LEU A 1 128 ? -6.572 -5.119 3.072 1.00 72.75 128 LEU A CA 1
ATOM 975 C C . LEU A 1 128 ? -6.432 -6.446 3.833 1.00 72.75 128 LEU A C 1
ATOM 977 O O . LEU A 1 128 ? -7.329 -6.789 4.601 1.00 72.75 128 LEU A O 1
ATOM 981 N N . VAL A 1 129 ? -5.343 -7.187 3.617 1.00 77.88 129 VAL A N 1
ATOM 982 C CA . VAL A 1 129 ? -5.101 -8.490 4.258 1.00 77.88 129 VAL A CA 1
ATOM 983 C C . VAL A 1 129 ? -4.633 -8.305 5.698 1.00 77.88 129 VAL A C 1
ATOM 985 O O . VAL A 1 129 ? -5.140 -8.966 6.601 1.00 77.88 129 VAL A O 1
ATOM 988 N N . PHE A 1 130 ? -3.693 -7.386 5.930 1.00 72.00 130 PHE A N 1
ATOM 989 C CA . PHE A 1 130 ? -3.077 -7.213 7.247 1.00 72.00 130 PHE A CA 1
ATOM 990 C C . PHE A 1 130 ? -3.826 -6.228 8.150 1.00 72.00 130 PHE A C 1
ATOM 992 O O . PHE A 1 130 ? -3.723 -6.325 9.375 1.00 72.00 130 PHE A O 1
ATOM 999 N N . CYS A 1 131 ? -4.606 -5.294 7.599 1.00 70.31 131 CYS A N 1
ATOM 1000 C CA . CYS A 1 131 ? -5.419 -4.393 8.413 1.00 70.31 131 CYS A CA 1
ATOM 1001 C C . CYS A 1 131 ? -6.840 -4.942 8.537 1.00 70.31 131 CYS A C 1
ATOM 1003 O O . CYS A 1 131 ? -7.718 -4.672 7.717 1.00 70.31 131 CYS A O 1
ATOM 1005 N N . ALA A 1 132 ? -7.082 -5.690 9.613 1.00 66.25 132 ALA A N 1
ATOM 1006 C CA . ALA A 1 132 ? -8.413 -6.174 9.948 1.00 66.25 132 ALA A CA 1
ATOM 1007 C C . ALA A 1 132 ? -9.422 -5.010 10.020 1.00 66.25 132 ALA A C 1
ATOM 1009 O O . ALA A 1 132 ? -9.220 -4.021 10.735 1.00 66.25 132 ALA A O 1
ATOM 1010 N N . LYS A 1 133 ? -10.527 -5.148 9.278 1.00 70.94 133 LYS A N 1
ATOM 1011 C CA . LYS A 1 133 ? -11.656 -4.210 9.301 1.00 70.94 133 LYS A CA 1
ATOM 1012 C C . LYS A 1 133 ? -12.199 -4.105 10.728 1.00 70.94 133 LYS A C 1
ATOM 1014 O O . LYS A 1 133 ? -12.569 -5.122 11.314 1.00 70.94 133 LYS A O 1
ATOM 1019 N N . GLU A 1 134 ? -12.311 -2.887 11.263 1.00 69.38 134 GLU A N 1
ATOM 1020 C CA . GLU A 1 134 ? -13.063 -2.677 12.503 1.00 69.38 134 GLU A CA 1
ATOM 1021 C C . GLU A 1 134 ? -14.528 -3.010 12.250 1.00 69.38 134 GLU A C 1
ATOM 1023 O O . GLU A 1 134 ? -15.180 -2.428 11.376 1.00 69.38 134 GLU A O 1
ATOM 1028 N N . ARG A 1 135 ? -15.053 -3.990 12.989 1.00 75.88 135 ARG A N 1
ATOM 1029 C CA . ARG A 1 135 ? -16.490 -4.235 13.000 1.00 75.88 135 ARG A CA 1
ATOM 1030 C C . ARG A 1 135 ? -17.127 -3.200 13.930 1.00 75.88 135 ARG A C 1
ATOM 1032 O O . ARG A 1 135 ? -16.671 -3.064 15.068 1.00 75.88 135 ARG A O 1
ATOM 1039 N N . PRO A 1 136 ? -18.178 -2.487 13.490 1.00 75.56 136 PRO A N 1
ATOM 1040 C CA . PRO A 1 136 ? -18.902 -1.585 14.372 1.00 75.56 136 PRO A CA 1
ATOM 1041 C C . PRO A 1 136 ? -19.442 -2.374 15.568 1.00 75.56 136 PRO A C 1
ATOM 1043 O O . PRO A 1 136 ? -20.062 -3.435 15.399 1.00 75.56 136 PRO A O 1
ATOM 1046 N N . GLY A 1 137 ? -19.168 -1.856 16.765 1.00 79.50 137 GLY A N 1
ATOM 1047 C CA . GLY A 1 137 ? -19.491 -2.502 18.033 1.00 79.50 137 GLY A CA 1
ATOM 1048 C C . GLY A 1 137 ? -18.372 -3.347 18.643 1.00 79.50 137 GLY A C 1
ATOM 1049 O O . GLY A 1 137 ? -18.641 -3.992 19.638 1.00 79.50 137 GLY A O 1
ATOM 1050 N N . GLN A 1 138 ? -17.139 -3.358 18.123 1.00 86.38 138 GLN A N 1
ATOM 1051 C CA . GLN A 1 138 ? -16.007 -4.000 18.812 1.00 86.38 138 GLN A CA 1
ATOM 1052 C C . GLN A 1 138 ? -15.162 -3.007 19.616 1.00 86.38 138 GLN A C 1
ATOM 1054 O O . GLN A 1 138 ? -14.959 -1.862 19.212 1.00 86.38 138 GLN A O 1
ATOM 1059 N N . CYS A 1 139 ? -14.614 -3.455 20.746 1.00 84.81 139 CYS A N 1
ATOM 1060 C CA . CYS A 1 139 ? -13.660 -2.666 21.513 1.00 84.81 139 CYS A CA 1
ATOM 1061 C C . CYS A 1 139 ? -12.363 -2.468 20.717 1.00 84.81 139 CYS A C 1
ATOM 1063 O O . CYS A 1 139 ? -11.713 -3.440 20.336 1.00 84.81 139 CYS A O 1
ATOM 1065 N N . ILE A 1 140 ? -11.922 -1.217 20.552 1.00 80.19 140 ILE A N 1
ATOM 1066 C CA . ILE A 1 140 ? -10.663 -0.868 19.867 1.00 80.19 140 ILE A CA 1
ATOM 1067 C C . ILE A 1 140 ? -9.446 -1.466 20.599 1.00 80.19 140 ILE A C 1
ATOM 1069 O O . ILE A 1 140 ? -8.439 -1.800 19.973 1.00 80.19 140 ILE A O 1
ATOM 1073 N N . GLY A 1 141 ? -9.538 -1.649 21.920 1.00 81.12 141 GLY A N 1
ATOM 1074 C CA . GLY A 1 141 ? -8.499 -2.259 22.748 1.00 81.12 141 GLY A CA 1
ATOM 1075 C C . GLY A 1 141 ? -8.321 -3.749 22.474 1.00 81.12 141 GLY A C 1
ATOM 1076 O O . GLY A 1 141 ? -7.376 -4.132 21.794 1.00 81.12 141 GLY A O 1
ATOM 1077 N N . CYS A 1 142 ? -9.233 -4.578 22.980 1.00 84.69 142 CYS A N 1
ATOM 1078 C CA . CYS A 1 142 ? -9.109 -6.041 22.956 1.00 84.69 142 CYS A CA 1
ATOM 1079 C C . CYS A 1 142 ? -9.877 -6.737 21.820 1.00 84.69 142 CYS A C 1
ATOM 1081 O O . CYS A 1 142 ? -9.569 -7.870 21.485 1.00 84.69 142 CYS A O 1
ATOM 1083 N N . GLY A 1 143 ? -10.829 -6.069 21.160 1.00 84.94 143 GLY A N 1
ATOM 1084 C CA . GLY A 1 143 ? -11.621 -6.644 20.062 1.00 84.94 143 GLY A CA 1
ATOM 1085 C C . GLY A 1 143 ? -12.900 -7.339 20.505 1.00 84.94 143 GLY A C 1
ATOM 1086 O O . GLY A 1 143 ? -13.616 -7.864 19.657 1.00 84.94 143 GLY A O 1
ATOM 1087 N N . TYR A 1 144 ? -13.196 -7.296 21.804 1.00 85.62 144 TYR A N 1
ATOM 1088 C CA . TYR A 1 144 ? -14.433 -7.810 22.375 1.00 85.62 144 TYR A CA 1
ATOM 1089 C C . TYR A 1 144 ? -15.664 -7.191 21.709 1.00 85.62 144 TYR A C 1
ATOM 1091 O O . TYR A 1 144 ? -15.673 -5.988 21.429 1.00 85.62 144 TYR A O 1
ATOM 1099 N N . ASP A 1 145 ? -16.694 -8.001 21.464 1.00 88.62 145 ASP A N 1
ATOM 1100 C CA . ASP A 1 145 ? -17.959 -7.534 20.903 1.00 88.62 145 ASP A CA 1
ATOM 1101 C C . ASP A 1 145 ? -18.789 -6.822 21.980 1.00 88.62 145 ASP A C 1
ATOM 1103 O O . ASP A 1 145 ? -19.370 -7.425 22.878 1.00 88.62 145 ASP A O 1
ATOM 1107 N N . LEU A 1 146 ? -18.845 -5.501 21.880 1.00 85.94 146 LEU A N 1
ATOM 1108 C CA . LEU A 1 146 ? -19.584 -4.626 22.774 1.00 85.94 146 LEU A CA 1
ATOM 1109 C C . LEU A 1 146 ? -21.082 -4.592 22.445 1.00 85.94 146 LEU A C 1
ATOM 1111 O O . LEU A 1 146 ? -21.823 -3.907 23.145 1.00 85.94 146 LEU A O 1
ATOM 1115 N N . ARG A 1 147 ? -21.583 -5.289 21.414 1.00 84.00 147 ARG A N 1
ATOM 1116 C CA . ARG A 1 147 ? -23.024 -5.278 21.082 1.00 84.00 147 ARG A CA 1
ATOM 1117 C C . ARG A 1 147 ? -23.903 -5.781 22.232 1.00 84.00 147 ARG A C 1
ATOM 1119 O O . ARG A 1 147 ? -25.043 -5.320 22.340 1.00 84.00 147 ARG A O 1
ATOM 1126 N N . GLY A 1 148 ? -23.363 -6.660 23.083 1.00 79.81 148 GLY A N 1
ATOM 1127 C CA . GLY A 1 148 ? -24.024 -7.193 24.279 1.00 79.81 148 GLY A CA 1
ATOM 1128 C C . GLY A 1 148 ? -23.817 -6.378 25.564 1.00 79.81 148 GLY A C 1
ATOM 1129 O O . GLY A 1 148 ? -24.631 -6.475 26.475 1.00 79.81 148 GLY A O 1
ATOM 1130 N N . SER A 1 149 ? -22.785 -5.530 25.653 1.00 74.19 149 SER A N 1
ATOM 1131 C CA . SER A 1 149 ? -22.374 -4.867 26.907 1.00 74.19 149 SER A CA 1
ATOM 1132 C C . SER A 1 149 ? -22.767 -3.382 26.979 1.00 74.19 149 SER A C 1
ATOM 1134 O O . SER A 1 149 ? -21.973 -2.541 27.398 1.00 74.19 149 SER A O 1
ATOM 1136 N N . ARG A 1 150 ? -23.995 -3.035 26.567 1.00 68.81 150 ARG A N 1
ATOM 1137 C CA . ARG A 1 150 ? -24.438 -1.640 26.328 1.00 68.81 150 ARG A CA 1
ATOM 1138 C C . ARG A 1 150 ? -24.469 -0.698 27.537 1.00 68.81 150 ARG A C 1
ATOM 1140 O O . ARG A 1 150 ? -24.744 0.481 27.355 1.00 68.81 150 ARG A O 1
ATOM 1147 N N . ARG A 1 151 ? -24.212 -1.178 28.757 1.00 71.69 151 ARG A N 1
ATOM 1148 C CA . ARG A 1 151 ? -24.507 -0.428 29.993 1.00 71.69 151 ARG A CA 1
ATOM 1149 C C . ARG A 1 151 ? -23.328 0.312 30.621 1.00 71.69 151 ARG A C 1
ATOM 1151 O O . ARG A 1 151 ? -23.549 1.314 31.282 1.00 71.69 151 ARG A O 1
ATOM 1158 N N . SER A 1 152 ? -22.095 -0.159 30.457 1.00 79.19 152 SER A N 1
ATOM 1159 C CA . SER A 1 152 ? -20.967 0.301 31.289 1.00 79.19 152 SER A CA 1
ATOM 1160 C C . SER A 1 152 ? -20.181 1.480 30.709 1.00 79.19 152 SER A C 1
ATOM 1162 O O . SER A 1 152 ? -19.325 2.036 31.397 1.00 79.19 152 SER A O 1
ATOM 1164 N N . GLY A 1 153 ? -20.366 1.813 29.425 1.00 82.19 153 GLY A N 1
ATOM 1165 C CA . GLY A 1 153 ? -19.501 2.766 28.709 1.00 82.19 153 GLY A CA 1
ATOM 1166 C C . GLY A 1 153 ? -18.027 2.330 28.619 1.00 82.19 153 GLY A C 1
ATOM 1167 O O . GLY A 1 153 ? -17.211 3.022 28.019 1.00 82.19 153 GLY A O 1
ATOM 1168 N N . HIS A 1 154 ? -17.683 1.160 29.164 1.00 88.38 154 HIS A N 1
ATOM 1169 C CA . HIS A 1 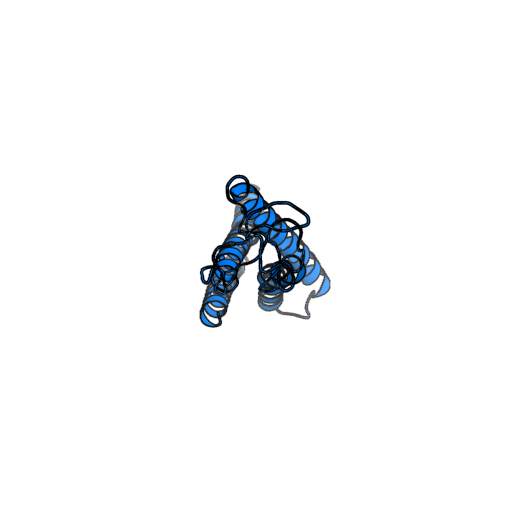154 ? -16.344 0.587 29.247 1.00 88.38 154 HIS A CA 1
ATOM 1170 C C . HIS A 1 154 ? -16.386 -0.866 28.787 1.00 88.38 154 HIS A C 1
ATOM 1172 O O . HIS A 1 154 ? -17.342 -1.591 29.065 1.00 88.38 154 HIS A O 1
ATOM 1178 N N . CYS A 1 155 ? -15.339 -1.305 28.100 1.00 88.38 155 CYS A N 1
ATOM 1179 C CA . CYS A 1 155 ? -15.217 -2.695 27.691 1.00 88.38 155 CYS A CA 1
ATOM 1180 C C . CYS A 1 155 ? -15.057 -3.608 28.921 1.00 88.38 155 CYS A C 1
ATOM 1182 O O . CYS A 1 155 ? -14.158 -3.345 29.721 1.00 88.38 155 CYS A O 1
ATOM 1184 N N . PRO A 1 156 ? -15.859 -4.682 29.058 1.00 88.44 156 PRO A N 1
ATOM 1185 C CA . PRO A 1 156 ? -15.798 -5.571 30.221 1.00 88.44 156 PRO A CA 1
ATOM 1186 C C . PRO A 1 156 ? -14.477 -6.346 30.322 1.00 88.44 156 PRO A C 1
ATOM 1188 O O . PRO A 1 156 ? -14.042 -6.656 31.421 1.00 88.44 156 PRO A O 1
ATOM 1191 N N . GLU A 1 157 ? -13.811 -6.607 29.195 1.00 90.50 157 GLU A N 1
ATOM 1192 C CA . GLU A 1 157 ? -12.542 -7.347 29.167 1.00 90.50 157 GLU A CA 1
ATOM 1193 C C . GLU A 1 157 ? -11.338 -6.476 29.534 1.00 90.50 157 GLU A C 1
ATOM 1195 O O . GLU A 1 157 ? -10.466 -6.879 30.293 1.00 90.50 157 GLU A O 1
ATOM 1200 N N . CYS A 1 158 ? -11.246 -5.272 28.955 1.00 89.44 158 CYS A N 1
ATOM 1201 C CA . CYS A 1 158 ? -10.023 -4.468 29.042 1.00 89.44 158 CYS A CA 1
ATOM 1202 C C . CYS A 1 158 ? -10.184 -3.147 29.801 1.00 89.44 158 CYS A C 1
ATOM 1204 O O . CYS A 1 158 ? -9.245 -2.351 29.818 1.00 89.44 158 CYS A O 1
ATOM 1206 N N . GLY A 1 159 ? -11.379 -2.851 30.322 1.00 89.44 159 GLY A N 1
ATOM 1207 C CA . GLY A 1 159 ? -11.684 -1.642 31.094 1.00 89.44 159 GLY A CA 1
ATOM 1208 C C . GLY A 1 159 ? -11.538 -0.320 30.333 1.00 89.44 159 GLY A C 1
ATOM 1209 O O . GLY A 1 159 ? -11.665 0.745 30.925 1.00 89.44 159 GLY A O 1
ATOM 1210 N N . ARG A 1 160 ? -11.257 -0.340 29.022 1.00 87.38 160 ARG A N 1
ATOM 1211 C CA . ARG A 1 160 ? -11.098 0.889 28.228 1.00 87.38 160 ARG A CA 1
ATOM 1212 C C . ARG A 1 160 ? -12.464 1.494 27.907 1.00 87.38 160 ARG A C 1
ATOM 1214 O O . ARG A 1 160 ? -13.388 0.728 27.618 1.00 87.38 160 ARG A O 1
ATOM 1221 N N . PRO A 1 161 ? -12.586 2.832 27.876 1.00 85.38 161 PRO A N 1
ATOM 1222 C CA . PRO A 1 161 ? -13.819 3.488 27.469 1.00 85.38 161 PRO A CA 1
ATOM 1223 C C . PRO A 1 161 ? -14.187 3.099 26.033 1.00 85.38 161 PRO A C 1
ATOM 1225 O O . PRO A 1 161 ? -13.320 2.950 25.163 1.00 85.38 161 PRO A O 1
ATOM 1228 N N . CYS A 1 162 ? -15.481 2.904 25.798 1.00 82.06 162 CYS A N 1
ATOM 1229 C CA . CYS A 1 162 ? -16.030 2.678 24.468 1.00 82.06 162 CYS A CA 1
ATOM 1230 C C . CYS A 1 162 ? -15.891 3.968 23.638 1.00 82.06 162 CYS A C 1
ATOM 1232 O O . CYS A 1 162 ? -15.912 5.070 24.182 1.00 82.06 162 CYS A O 1
ATOM 1234 N N . GLY A 1 163 ? -15.682 3.837 22.324 1.00 74.38 163 GLY A N 1
ATOM 1235 C CA . GLY A 1 163 ? -15.515 4.995 21.440 1.00 74.38 163 GLY A CA 1
ATOM 1236 C C . GLY A 1 163 ? -16.780 5.867 21.357 1.00 74.38 163 GLY A C 1
ATOM 1237 O O . GLY A 1 163 ? -17.864 5.377 21.658 1.00 74.38 163 GLY A O 1
ATOM 1238 N N . PRO A 1 164 ? -16.667 7.134 20.920 1.00 67.62 164 PRO A N 1
ATOM 1239 C CA . PRO A 1 164 ? -17.788 8.082 20.854 1.00 67.62 164 PRO A CA 1
ATOM 1240 C C . PRO A 1 164 ? -18.910 7.648 19.898 1.00 67.62 164 PRO A C 1
ATOM 1242 O O . PRO A 1 164 ? -20.060 8.008 20.111 1.00 67.62 164 PRO A O 1
ATOM 1245 N N . ASP A 1 165 ? -18.592 6.825 18.895 1.00 67.25 165 ASP A N 1
ATOM 1246 C CA . ASP A 1 165 ? -19.577 6.252 17.965 1.00 67.25 165 ASP A CA 1
ATOM 1247 C C . ASP A 1 165 ? -20.353 5.071 18.570 1.00 67.25 165 ASP A C 1
ATOM 1249 O O . ASP A 1 165 ? -21.169 4.436 17.898 1.00 67.25 165 ASP A O 1
ATOM 1253 N N . TYR A 1 166 ? -20.079 4.719 19.828 1.00 65.69 166 TYR A N 1
ATOM 1254 C CA . TYR A 1 166 ? -20.870 3.741 20.550 1.00 65.69 166 TYR A CA 1
ATOM 1255 C C . TYR A 1 166 ? -22.229 4.376 20.864 1.00 65.69 166 TYR A C 1
ATOM 1257 O O . TYR A 1 166 ? -22.263 5.365 21.597 1.00 65.69 166 TYR A O 1
ATOM 1265 N N . PRO A 1 167 ? -23.348 3.858 20.319 1.00 62.06 167 PRO A N 1
ATOM 1266 C CA . PRO A 1 167 ? -24.651 4.445 20.567 1.00 62.06 167 PRO A CA 1
ATOM 1267 C C . PRO A 1 167 ? -24.939 4.325 22.059 1.00 62.06 167 PRO A C 1
ATOM 1269 O O . PRO A 1 167 ? -25.245 3.241 22.562 1.00 62.06 167 PRO A O 1
ATOM 1272 N N . VAL A 1 168 ? -24.826 5.451 22.763 1.00 63.31 168 VAL A N 1
ATOM 1273 C CA . VAL A 1 168 ? -25.304 5.616 24.133 1.00 63.31 168 VAL A CA 1
ATOM 1274 C C . VAL A 1 168 ? -26.823 5.631 24.035 1.00 63.31 168 VAL A C 1
ATOM 1276 O O . VAL A 1 168 ? -27.472 6.671 24.064 1.00 63.31 168 VAL A O 1
ATOM 1279 N N . ALA A 1 169 ? -27.403 4.463 23.782 1.00 56.59 169 ALA A N 1
ATOM 1280 C CA . ALA A 1 169 ? -28.837 4.299 23.782 1.00 56.59 169 ALA A CA 1
ATOM 1281 C C . ALA A 1 169 ? -29.312 4.469 25.231 1.00 56.59 169 AL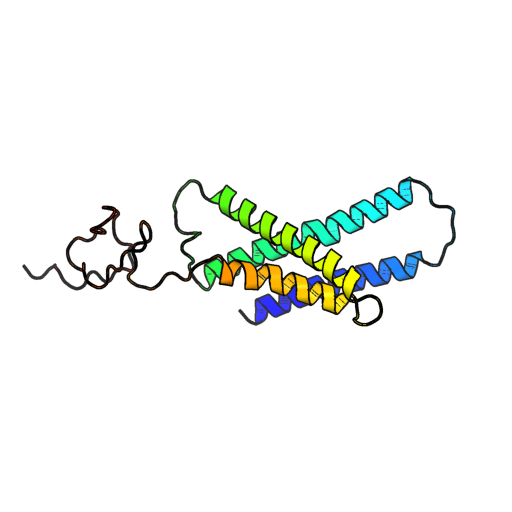A A C 1
ATOM 1283 O O . ALA A 1 169 ? -29.292 3.529 26.019 1.00 56.59 169 ALA A O 1
ATOM 1284 N N . ALA A 1 170 ? -29.705 5.701 25.552 1.00 52.16 170 ALA A N 1
ATOM 1285 C CA . ALA A 1 170 ? -30.792 6.020 26.466 1.00 52.16 170 ALA A CA 1
ATOM 1286 C C . ALA A 1 170 ? -30.709 5.436 27.891 1.00 52.16 170 ALA A C 1
ATOM 1288 O O . ALA A 1 170 ? -31.709 4.961 28.417 1.00 52.16 170 ALA A O 1
ATOM 1289 N N . SER A 1 171 ? -29.562 5.530 28.571 1.00 51.69 171 SER A N 1
ATOM 1290 C CA . SER A 1 171 ? -29.509 5.295 30.026 1.00 51.69 171 SER A CA 1
ATOM 1291 C C . SER A 1 171 ? -29.895 6.525 30.866 1.00 51.69 171 SER A C 1
ATOM 1293 O O . SER A 1 171 ? -29.663 6.525 32.067 1.00 51.69 171 SER A O 1
ATOM 1295 N N . ALA A 1 172 ? -30.465 7.574 30.261 1.00 54.16 172 ALA A N 1
ATOM 1296 C CA . ALA A 1 172 ? -30.920 8.784 30.960 1.00 54.16 172 ALA A CA 1
ATOM 1297 C C . ALA A 1 172 ? -32.398 8.726 31.410 1.00 54.16 172 ALA A C 1
ATOM 1299 O O . ALA A 1 172 ? -32.966 9.750 31.770 1.00 54.16 172 ALA A O 1
ATOM 1300 N N . GLY A 1 173 ? -33.033 7.550 31.363 1.00 54.25 173 GLY A N 1
ATOM 1301 C CA . GLY A 1 173 ? -34.361 7.322 31.936 1.00 54.25 173 GLY A CA 1
ATOM 1302 C C . GLY A 1 173 ? -34.249 6.576 33.262 1.00 54.25 173 GLY A C 1
ATOM 1303 O O . GLY A 1 173 ? -34.388 5.354 33.276 1.00 54.25 173 GLY A O 1
ATOM 1304 N N . GLY A 1 174 ? -33.945 7.298 34.337 1.00 49.50 174 GLY A N 1
ATOM 1305 C CA . GLY A 1 174 ? -33.925 6.808 35.715 1.00 49.50 174 GLY A CA 1
ATOM 1306 C C . GLY A 1 174 ? -34.239 7.948 36.660 1.00 49.50 174 GLY A C 1
ATOM 1307 O O . GLY A 1 174 ? -33.515 8.962 36.564 1.00 49.50 174 GLY A O 1
#

Sequence (174 aa):
MRWFFLGFLLISSGAVAVLDFYLARTEYEPTWMDAGWFRTRMLVYLVVFGFIPAIGAGGGAMVLQGARPMRLFTQKKSRRFAKYAIGSFAGLISVICIIILISAADGRVPDALVTAASGTFAGVLVPLVFCAKERPGQCIGCGYDLRGSRRSGHCPECGRPCGPDYPVAASAGG

pLDDT: mean 71.93, std 9.1, range [45.03, 90.5]

Radius of gyration: 23.01 Å; chains: 1; bounding box: 67×24×65 Å

Foldseek 3Di:
DVVLLVVLLVVLLVLVVVVVVVVVVPVPDPDDDDPVNVVVVVVVCCCSLQVSLLVVLLVLVVVCCVVAPFLLPPDDPDCPVVSSVLSNVLSVQLSVQLVVCCVVCPPPDPSSVSNSVSSCCSNPVSCVVVGDGLDPQADSPPRDRNPPVLPDCADPPPRHGDDPPRPNPDPVPD

Secondary structure (DSSP, 8-state):
-HHHHHHHHHHHHHHHHHHHHHHHHHTT------HHHHHHHHHHHIIIIIIHHHHHHHHHHHHHHHHS-BGGG--TTTHHHHHHHHHHHHHHHHHHHHHHHHHHHTTTS-HHHHHHHHHHIIIIIHHHHHSPBPPTTB-TTT--BTTS-TTSSB-TTT-PBPPTTS----TT--